Protein AF-A0A089LLQ4-F1 (afdb_monomer)

Mean predicted aligned error: 6.11 Å

Nearest PDB structures (foldseek):
  1s8e-assembly2_B  TM=4.665E-01  e=5.902E-02  Pyrococcus furiosus DSM 3638
  3pvs-assembly1_A  TM=5.166E-01  e=2.728E-01  Escherichia coli
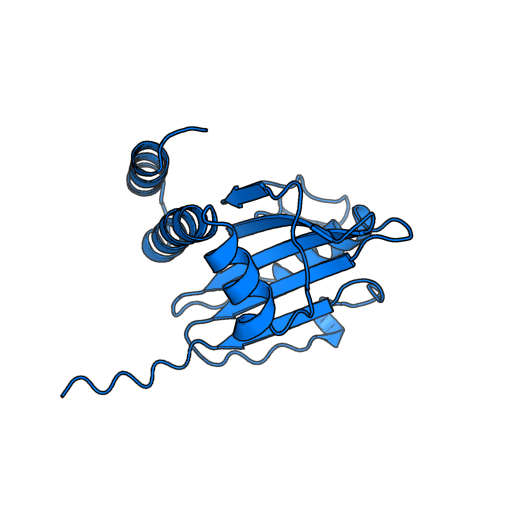  1v84-assembly1_B  TM=4.648E-01  e=2.253E-01  Homo sapiens
  1v82-assembly1_A  TM=4.475E-01  e=2.253E-01  Homo sapiens
  6be0-assembly1_A  TM=3.930E-01  e=2.253E-01  Salmonella enterica subsp. enterica serovar Typhimurium str. ST4/74

Organism: NCBI:txid169760

Radius of gyration: 15.84 Å; Cα contacts (8 Å, |Δi|>4): 253; chains: 1; bounding box: 44×36×42 Å

pLDDT: mean 85.99, std 12.24, range [33.47, 96.81]

Structure (mmCIF, N/CA/C/O backbone):
data_AF-A0A089LLQ4-F1
#
_entry.id   AF-A0A089LLQ4-F1
#
loop_
_atom_site.group_PDB
_atom_site.id
_atom_site.type_symbol
_atom_site.label_atom_id
_atom_site.label_alt_id
_atom_site.label_comp_id
_atom_site.label_asym_id
_atom_site.label_entity_id
_atom_site.label_seq_id
_atom_site.pdbx_PDB_ins_code
_atom_site.Cartn_x
_atom_site.Cartn_y
_atom_site.Cartn_z
_atom_site.occupancy
_atom_site.B_iso_or_equiv
_atom_site.auth_seq_id
_atom_site.auth_comp_id
_atom_site.auth_asym_id
_atom_site.auth_atom_id
_atom_site.pdbx_PDB_model_num
ATOM 1 N N . MET A 1 1 ? -5.790 19.766 -2.110 1.00 52.84 1 MET A N 1
ATOM 2 C CA . MET A 1 1 ? -5.622 18.691 -3.115 1.00 52.84 1 MET A CA 1
ATOM 3 C C . MET A 1 1 ? -5.618 19.310 -4.504 1.00 52.84 1 MET A C 1
ATOM 5 O O . MET A 1 1 ? -6.389 20.235 -4.724 1.00 52.84 1 MET A O 1
ATOM 9 N N . LYS A 1 2 ? -4.747 18.858 -5.417 1.00 70.75 2 LYS A N 1
ATOM 10 C CA . LYS A 1 2 ? -4.871 19.195 -6.849 1.00 70.75 2 LYS A CA 1
ATOM 11 C C . LYS A 1 2 ? -6.045 18.393 -7.427 1.00 70.75 2 LYS A C 1
ATOM 13 O O . LYS A 1 2 ? -6.226 17.250 -7.008 1.00 70.75 2 LYS A O 1
ATOM 18 N N . SER A 1 3 ? -6.824 18.973 -8.342 1.00 86.06 3 SER A N 1
ATOM 19 C CA . SER A 1 3 ? -7.979 18.280 -8.932 1.00 86.06 3 SER A CA 1
ATOM 20 C C . SER A 1 3 ? -7.550 17.002 -9.659 1.00 86.06 3 SER A C 1
ATOM 22 O O . SER A 1 3 ? -6.427 16.934 -10.171 1.00 86.06 3 SER A O 1
ATOM 24 N N . VAL A 1 4 ? -8.445 16.012 -9.735 1.00 86.56 4 VAL A N 1
ATOM 25 C CA . VAL A 1 4 ? -8.207 14.768 -10.486 1.00 86.56 4 VAL A CA 1
ATOM 26 C C . VAL A 1 4 ? -7.785 15.062 -11.925 1.00 86.56 4 VAL A C 1
ATOM 28 O O . VAL A 1 4 ? -6.773 14.544 -12.380 1.00 86.56 4 VAL A O 1
ATOM 31 N N . PHE A 1 5 ? -8.429 16.023 -12.595 1.00 87.94 5 PHE A N 1
ATOM 32 C CA . PHE A 1 5 ? -8.066 16.432 -13.955 1.00 87.94 5 PHE A CA 1
ATOM 33 C C . PHE A 1 5 ? -6.620 16.922 -14.075 1.00 87.94 5 PHE A C 1
ATOM 35 O O . PHE A 1 5 ? -5.948 16.597 -15.049 1.00 87.94 5 PHE A O 1
ATOM 42 N N . SER A 1 6 ? -6.100 17.660 -13.088 1.00 86.94 6 SER A N 1
ATOM 43 C CA . SER A 1 6 ? -4.692 18.073 -13.095 1.00 86.94 6 SER A CA 1
ATOM 44 C C . SER A 1 6 ? -3.730 16.896 -12.913 1.00 86.94 6 SER A C 1
ATOM 46 O O . SER A 1 6 ? -2.636 16.919 -13.476 1.00 86.94 6 SER A O 1
ATOM 48 N N . ARG A 1 7 ? -4.108 15.879 -12.126 1.00 87.12 7 ARG A N 1
ATOM 49 C CA . ARG A 1 7 ? -3.289 14.672 -11.932 1.00 87.12 7 ARG A CA 1
ATOM 50 C C . ARG A 1 7 ? -3.294 13.801 -13.188 1.00 87.12 7 ARG A C 1
ATOM 52 O O . ARG A 1 7 ? -2.216 13.455 -13.660 1.00 87.12 7 ARG A O 1
ATOM 59 N N . LEU A 1 8 ? -4.465 13.578 -13.788 1.00 87.69 8 LEU A N 1
ATOM 60 C CA . LEU A 1 8 ? -4.614 12.859 -15.057 1.00 87.69 8 LEU A CA 1
ATOM 61 C C . LEU A 1 8 ? -3.863 13.558 -16.195 1.00 87.69 8 LEU A C 1
ATOM 63 O O . LEU A 1 8 ? -3.112 12.918 -16.923 1.00 87.69 8 LEU A O 1
ATOM 67 N N . PHE A 1 9 ? -3.993 14.884 -16.313 1.00 86.50 9 PHE A N 1
ATOM 68 C CA . PHE A 1 9 ? -3.248 15.654 -17.310 1.00 86.50 9 PHE A CA 1
ATOM 69 C C . PHE A 1 9 ? -1.736 15.501 -17.130 1.00 86.50 9 PHE A C 1
ATOM 71 O O . PHE A 1 9 ? -1.012 15.370 -18.110 1.00 86.50 9 PHE A O 1
ATOM 78 N N . ARG A 1 10 ? -1.238 15.486 -15.889 1.00 84.56 10 ARG A N 1
ATOM 79 C CA . ARG A 1 10 ? 0.182 15.235 -15.630 1.00 84.56 10 ARG A CA 1
ATOM 80 C C . ARG A 1 10 ? 0.589 13.838 -16.093 1.00 84.56 10 ARG A C 1
ATOM 82 O O . ARG A 1 10 ? 1.554 13.764 -16.838 1.00 84.56 10 ARG A O 1
ATOM 89 N N . VAL A 1 11 ? -0.149 12.789 -15.712 1.00 84.31 11 VAL A N 1
ATOM 90 C CA . VAL A 1 11 ? 0.127 11.399 -16.133 1.00 84.31 11 VAL A CA 1
ATOM 91 C C . VAL A 1 11 ? 0.254 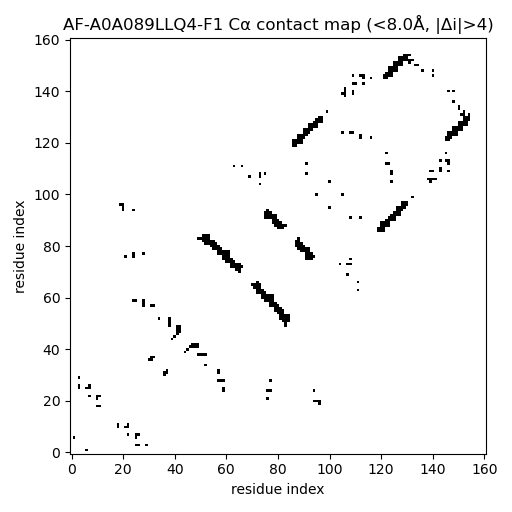11.310 -17.652 1.00 84.31 11 VAL A C 1
ATOM 93 O O . VAL A 1 11 ? 1.282 10.854 -18.142 1.00 84.31 11 VAL A O 1
ATOM 96 N N . LEU A 1 12 ? -0.718 11.859 -18.388 1.00 80.44 12 LEU A N 1
ATOM 97 C CA . LEU A 1 12 ? -0.723 11.865 -19.857 1.00 80.44 12 LEU A CA 1
ATOM 98 C C . LEU A 1 12 ? 0.495 12.563 -20.482 1.00 80.44 12 LEU A C 1
ATOM 100 O O . LEU A 1 12 ? 0.896 12.211 -21.585 1.00 80.44 12 LEU A O 1
ATOM 104 N N . ASN A 1 13 ? 1.071 13.556 -19.801 1.00 80.12 13 ASN A N 1
ATOM 105 C CA . ASN A 1 13 ? 2.207 14.327 -20.310 1.00 80.12 13 ASN A CA 1
ATOM 106 C C . ASN A 1 13 ? 3.570 13.854 -19.777 1.00 80.12 13 ASN A C 1
ATOM 108 O O . ASN A 1 13 ? 4.595 14.331 -20.259 1.00 80.12 13 ASN A O 1
ATOM 112 N N . SER A 1 14 ? 3.606 12.974 -18.772 1.00 74.12 14 SER A N 1
ATOM 113 C CA . SER A 1 14 ? 4.845 12.508 -18.130 1.00 74.12 14 SER A CA 1
ATOM 114 C C . SER A 1 14 ? 5.143 11.022 -18.328 1.00 74.12 14 SER A C 1
ATOM 116 O O . SER A 1 14 ? 6.240 10.584 -17.985 1.00 74.12 14 SER A O 1
ATOM 118 N N . SER A 1 15 ? 4.189 10.229 -18.817 1.00 60.78 15 SER A N 1
ATOM 119 C CA . SER A 1 15 ? 4.335 8.775 -18.910 1.00 60.78 15 SER A CA 1
ATOM 120 C C . SER A 1 15 ? 5.267 8.363 -20.057 1.00 60.78 15 SER A C 1
ATOM 122 O O . SER A 1 15 ? 4.918 8.525 -21.225 1.00 60.78 15 SER A O 1
ATOM 124 N N . ASN A 1 16 ? 6.419 7.773 -19.723 1.00 59.53 16 ASN A N 1
ATOM 125 C CA . ASN A 1 16 ? 7.305 7.100 -20.684 1.00 59.53 16 ASN A CA 1
ATOM 126 C C . ASN A 1 16 ? 7.009 5.587 -20.818 1.00 59.53 16 ASN A C 1
ATOM 128 O O . ASN A 1 16 ? 7.514 4.953 -21.741 1.00 59.53 16 ASN A O 1
ATOM 132 N N . SER A 1 17 ? 6.176 5.007 -19.944 1.00 62.78 17 SER A N 1
ATOM 133 C CA . SER A 1 17 ? 5.724 3.608 -20.008 1.00 62.78 17 SER A CA 1
ATOM 134 C C . SER A 1 17 ? 4.485 3.392 -19.114 1.00 62.78 17 SER A C 1
ATOM 136 O O . SER A 1 17 ? 4.396 3.979 -18.045 1.00 62.78 17 SER A O 1
ATOM 138 N N . HIS A 1 18 ? 3.522 2.584 -19.577 1.00 68.06 18 HIS A N 1
ATOM 139 C CA . HIS A 1 18 ? 2.270 2.182 -18.888 1.00 68.06 18 HIS A CA 1
ATOM 140 C C . HIS A 1 18 ? 1.274 3.296 -18.470 1.00 68.06 18 HIS A C 1
ATOM 142 O O . HIS A 1 18 ? 0.745 3.267 -17.360 1.00 68.06 18 HIS A O 1
ATOM 148 N N . PRO A 1 19 ? 0.896 4.232 -19.368 1.00 79.38 19 PRO A N 1
ATOM 149 C CA . PRO A 1 19 ? -0.055 5.310 -19.050 1.00 79.38 19 PRO A CA 1
ATOM 150 C C . PRO A 1 19 ? -1.418 4.816 -18.547 1.00 79.38 19 PRO A C 1
ATOM 152 O O . PRO A 1 19 ? -2.096 5.533 -17.820 1.00 79.38 19 PRO A O 1
ATOM 155 N N . HIS A 1 20 ? -1.836 3.609 -18.937 1.00 82.56 20 HIS A N 1
ATOM 156 C CA . HIS A 1 20 ? -3.112 3.032 -18.519 1.00 82.56 20 HIS A CA 1
ATOM 157 C C . HIS A 1 20 ? -3.127 2.626 -17.041 1.00 82.56 20 HIS A C 1
ATOM 159 O O . HIS A 1 20 ? -4.139 2.857 -16.383 1.00 82.56 20 HIS A O 1
ATOM 165 N N . GLU A 1 21 ? -2.024 2.076 -16.519 1.00 85.62 21 GLU A N 1
ATOM 166 C CA . GLU A 1 21 ? -1.894 1.702 -15.102 1.00 85.62 21 GLU A CA 1
ATOM 167 C C . GLU A 1 21 ? -1.951 2.958 -14.22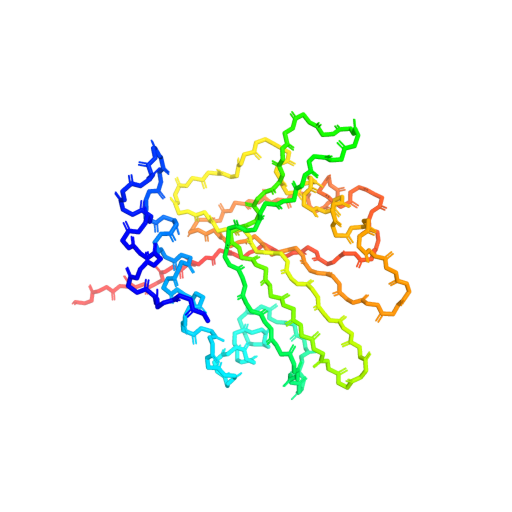7 1.00 85.62 21 GLU A C 1
ATOM 169 O O . GLU A 1 21 ? -2.823 3.087 -13.368 1.00 85.62 21 GLU A O 1
ATOM 174 N N . ASP A 1 22 ? -1.111 3.949 -14.537 1.00 87.56 22 ASP A N 1
ATOM 175 C CA . ASP A 1 22 ? -1.081 5.227 -13.823 1.00 87.56 22 ASP A CA 1
ATOM 176 C C . ASP A 1 22 ? -2.427 5.967 -13.883 1.00 87.56 22 ASP A C 1
ATOM 178 O O . ASP A 1 22 ? -2.869 6.560 -12.895 1.00 87.56 22 ASP A O 1
ATOM 182 N N . PHE A 1 23 ? -3.092 5.947 -15.042 1.00 89.19 23 PHE A N 1
ATOM 183 C CA . PHE A 1 23 ? -4.396 6.581 -15.216 1.00 89.19 23 PHE A CA 1
ATOM 184 C C . PHE A 1 23 ? -5.475 5.884 -14.385 1.00 89.19 23 PHE A C 1
ATOM 186 O O . PHE A 1 23 ? -6.244 6.564 -13.703 1.00 89.19 23 PHE A O 1
ATOM 193 N N . LEU A 1 24 ? -5.522 4.547 -14.413 1.00 88.44 24 LEU A N 1
ATOM 194 C CA . LEU A 1 24 ? -6.455 3.769 -13.601 1.00 88.44 24 LEU A CA 1
ATOM 195 C C . LEU A 1 24 ? -6.246 4.065 -12.115 1.00 88.44 24 LEU A C 1
ATOM 197 O O . LEU A 1 24 ? -7.216 4.365 -11.423 1.00 88.44 24 LEU A O 1
ATOM 201 N N . THR A 1 25 ? -4.997 4.069 -11.651 1.00 91.88 25 THR A N 1
ATOM 202 C CA . THR A 1 25 ? -4.635 4.393 -10.266 1.00 91.88 25 THR A CA 1
ATOM 203 C C . THR A 1 25 ? -5.148 5.770 -9.846 1.00 91.88 25 THR A C 1
ATOM 205 O O . THR A 1 25 ? -5.738 5.914 -8.776 1.00 91.88 25 THR A O 1
ATOM 208 N N . GLU A 1 26 ? -4.980 6.795 -10.686 1.00 92.88 26 GLU A N 1
ATOM 209 C CA . GLU A 1 26 ? -5.429 8.160 -10.382 1.00 92.88 26 GLU A CA 1
ATOM 210 C C . GLU A 1 26 ? -6.957 8.310 -10.346 1.00 92.88 26 GLU A C 1
ATOM 212 O O . GLU A 1 26 ? -7.483 9.029 -9.488 1.00 92.88 26 GLU A O 1
ATOM 217 N N . VAL A 1 27 ? -7.673 7.642 -11.258 1.00 91.88 27 VAL A N 1
ATOM 218 C CA . VAL A 1 27 ? -9.145 7.624 -11.273 1.00 91.88 27 VAL A CA 1
ATOM 219 C C . VAL A 1 27 ? -9.682 6.843 -10.077 1.00 91.88 27 VAL A C 1
ATOM 221 O O . VAL A 1 27 ? -10.575 7.323 -9.379 1.00 91.88 27 VAL A O 1
ATOM 224 N N . PHE A 1 28 ? -9.123 5.664 -9.814 1.00 92.94 28 PHE A N 1
ATOM 225 C CA . PHE A 1 28 ? -9.569 4.798 -8.731 1.00 92.94 28 PHE A CA 1
ATOM 226 C C . PHE A 1 28 ? -9.309 5.430 -7.360 1.00 92.94 28 PHE A C 1
ATOM 228 O O . PHE A 1 28 ? -10.190 5.423 -6.506 1.00 92.94 28 PHE A O 1
ATOM 235 N N . ALA A 1 29 ? -8.162 6.090 -7.170 1.00 94.50 29 ALA A N 1
ATOM 236 C CA . ALA A 1 29 ? -7.888 6.851 -5.953 1.00 94.50 29 ALA A CA 1
ATOM 237 C C . ALA A 1 29 ? -8.926 7.954 -5.691 1.00 94.50 29 ALA A C 1
ATOM 239 O O . ALA A 1 29 ? -9.305 8.173 -4.544 1.00 94.50 29 ALA A O 1
ATOM 240 N N . GLU A 1 30 ? -9.398 8.644 -6.736 1.00 94.00 30 GLU A N 1
ATOM 241 C CA . GLU A 1 30 ? -10.444 9.663 -6.595 1.00 94.00 30 GLU A CA 1
ATOM 242 C C . GLU A 1 30 ? -11.793 9.041 -6.209 1.00 94.00 30 GLU A C 1
ATOM 244 O O . GLU A 1 30 ? -12.508 9.599 -5.380 1.00 94.00 30 GLU A O 1
ATOM 249 N N . PHE A 1 31 ? -12.127 7.870 -6.758 1.00 93.38 31 PHE A N 1
ATOM 250 C CA . PHE A 1 31 ? -13.333 7.126 -6.387 1.00 93.38 31 PHE A CA 1
ATOM 251 C C . PHE A 1 31 ? -13.314 6.713 -4.906 1.00 93.38 31 PHE A C 1
ATOM 253 O O . PHE A 1 31 ? -14.295 6.918 -4.189 1.00 93.38 31 PHE A O 1
ATOM 260 N N . LEU A 1 32 ? -12.166 6.239 -4.416 1.00 94.44 32 LEU A N 1
ATOM 261 C CA . LEU A 1 32 ? -11.967 5.873 -3.012 1.00 94.44 32 LEU A CA 1
ATOM 262 C C . LEU A 1 32 ? -11.937 7.078 -2.048 1.00 94.44 32 LEU A C 1
ATOM 264 O O . LEU A 1 32 ? -11.937 6.888 -0.836 1.00 94.44 32 LEU A O 1
ATOM 268 N N . CYS A 1 33 ? -11.950 8.329 -2.524 1.00 91.19 33 CYS A N 1
ATOM 269 C CA . CYS A 1 33 ? -12.137 9.482 -1.632 1.00 91.19 33 CYS A CA 1
ATOM 270 C C . CYS A 1 33 ? -13.534 9.496 -0.983 1.00 91.19 33 CYS A C 1
ATOM 272 O O . CYS A 1 33 ? -13.723 10.147 0.047 1.00 91.19 33 CYS A O 1
ATOM 274 N N . ASN A 1 34 ? -14.515 8.791 -1.561 1.00 92.75 34 ASN A N 1
ATOM 275 C CA . ASN A 1 34 ? -15.777 8.519 -0.886 1.00 92.75 34 ASN A CA 1
ATOM 276 C C . ASN A 1 34 ? -15.552 7.486 0.232 1.00 92.75 34 ASN A C 1
ATOM 278 O O . ASN A 1 34 ? -15.111 6.366 -0.015 1.00 92.75 34 ASN A O 1
ATOM 282 N N . GLN A 1 35 ? -15.876 7.860 1.472 1.00 90.94 35 GLN A N 1
ATOM 283 C CA . GLN A 1 35 ? -15.592 7.024 2.638 1.00 90.94 35 GLN A CA 1
ATOM 284 C C . GLN A 1 35 ? -16.353 5.689 2.635 1.00 90.94 35 GLN A C 1
ATOM 286 O O . GLN A 1 35 ? -15.780 4.686 3.047 1.00 90.94 35 GLN A O 1
ATOM 291 N N . GLU A 1 36 ? -17.609 5.662 2.189 1.00 92.88 36 GLU A N 1
ATOM 292 C CA . GLU A 1 36 ? -18.407 4.430 2.114 1.00 92.88 36 GLU A CA 1
ATOM 293 C C . GLU A 1 36 ? -17.794 3.465 1.100 1.00 92.88 36 GLU A C 1
ATOM 295 O O . GLU A 1 36 ? -17.520 2.315 1.428 1.00 92.88 36 GLU A O 1
ATOM 300 N N . THR A 1 37 ? -17.459 3.973 -0.085 1.00 93.81 37 THR A N 1
ATOM 301 C CA . THR A 1 37 ? -16.752 3.220 -1.122 1.00 93.81 37 THR A CA 1
ATOM 302 C C . THR A 1 37 ? -15.405 2.687 -0.639 1.00 93.81 37 THR A C 1
ATOM 304 O O . THR A 1 37 ? -15.060 1.543 -0.913 1.00 93.81 37 THR A O 1
ATOM 307 N N . MET A 1 38 ? -14.629 3.490 0.090 1.00 94.12 38 MET A N 1
ATOM 308 C CA . MET A 1 38 ? -13.349 3.051 0.646 1.00 94.12 38 MET A CA 1
ATOM 309 C C . MET A 1 38 ? -13.523 1.945 1.690 1.00 94.12 38 MET A C 1
ATOM 311 O O . MET A 1 38 ? -12.753 0.990 1.685 1.00 94.12 38 MET A O 1
ATOM 315 N N . ILE A 1 39 ? -14.510 2.070 2.584 1.00 94.06 39 ILE A N 1
ATOM 316 C CA . ILE A 1 39 ? -14.813 1.039 3.587 1.00 94.06 39 ILE A CA 1
ATOM 317 C C . ILE A 1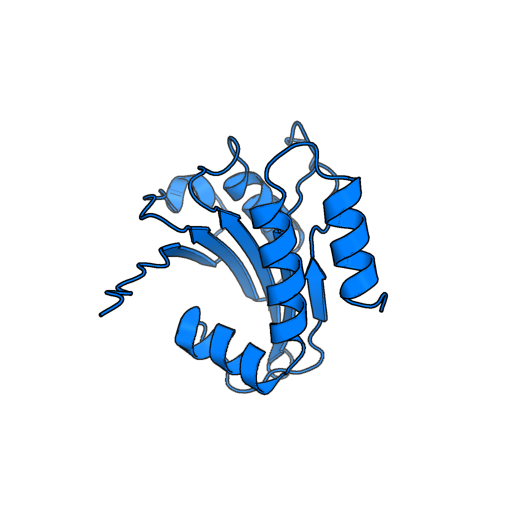 39 ? -15.236 -0.256 2.893 1.00 94.06 39 ILE A C 1
ATOM 319 O O . ILE A 1 39 ? -14.726 -1.314 3.245 1.00 94.06 39 ILE A O 1
ATOM 323 N N . ASP A 1 40 ? -16.112 -0.167 1.893 1.00 93.19 40 ASP A N 1
ATOM 324 C CA . ASP A 1 40 ? -16.578 -1.311 1.109 1.00 93.19 40 ASP A CA 1
ATOM 325 C C . ASP A 1 40 ? -15.425 -1.990 0.359 1.00 93.19 40 ASP A C 1
ATOM 327 O O . ASP A 1 40 ? -15.244 -3.200 0.455 1.00 93.19 40 ASP A O 1
ATOM 331 N N . PHE A 1 41 ? -14.560 -1.211 -0.294 1.00 93.12 41 PHE A N 1
ATOM 332 C CA . PHE A 1 41 ? -13.366 -1.731 -0.955 1.00 93.12 41 PHE A CA 1
ATOM 333 C C . PHE A 1 41 ? -12.430 -2.451 0.028 1.00 93.12 41 PHE A C 1
ATOM 335 O O . PHE A 1 41 ? -12.018 -3.580 -0.219 1.00 93.12 41 PHE A O 1
ATOM 342 N N . ILE A 1 42 ? -12.118 -1.843 1.174 1.00 93.69 42 ILE A N 1
ATOM 343 C CA . ILE A 1 42 ? -11.218 -2.453 2.164 1.00 93.69 42 ILE A CA 1
ATOM 344 C C . ILE A 1 42 ? -11.847 -3.708 2.791 1.00 93.69 42 ILE A C 1
ATOM 346 O O . ILE A 1 42 ? -11.165 -4.716 2.952 1.00 93.69 42 ILE A O 1
ATOM 350 N N . GLY A 1 43 ? -13.130 -3.651 3.149 1.00 92.62 43 GLY A N 1
ATOM 351 C CA . GLY A 1 43 ? -13.811 -4.717 3.880 1.00 92.62 43 GLY A CA 1
ATOM 352 C C . GLY A 1 43 ? -14.262 -5.884 3.010 1.00 92.62 43 GLY A C 1
ATOM 353 O O . GLY A 1 43 ? -14.088 -7.031 3.405 1.00 92.62 43 GLY A O 1
ATOM 354 N N . ASN A 1 44 ? -14.835 -5.598 1.840 1.00 90.06 44 ASN A N 1
ATOM 355 C CA . ASN A 1 44 ? -15.486 -6.599 0.995 1.00 90.06 44 ASN A CA 1
ATOM 356 C C . ASN A 1 44 ? -14.642 -7.017 -0.209 1.00 90.06 44 ASN A C 1
ATOM 358 O O . ASN A 1 44 ? -14.790 -8.146 -0.663 1.00 90.06 44 ASN A O 1
ATOM 362 N N . VAL A 1 45 ? -13.774 -6.142 -0.731 1.00 89.75 45 VAL A N 1
ATOM 363 C CA . VAL A 1 45 ? -12.886 -6.503 -1.852 1.00 89.75 45 VAL A CA 1
ATOM 364 C C . VAL A 1 45 ? -11.551 -7.020 -1.338 1.00 89.75 45 VAL A C 1
ATOM 366 O O . VAL A 1 45 ? -11.111 -8.078 -1.764 1.00 89.75 45 VAL A O 1
ATOM 369 N N . LEU A 1 46 ? -10.923 -6.302 -0.404 1.00 91.38 46 LEU A N 1
ATOM 370 C CA . LEU A 1 46 ? -9.649 -6.726 0.180 1.00 91.38 46 LEU A CA 1
ATOM 371 C C . LEU A 1 46 ? -9.821 -7.671 1.375 1.00 91.38 46 LEU A C 1
ATOM 373 O O . LEU A 1 46 ? -8.826 -8.140 1.909 1.00 91.38 46 LEU A O 1
ATOM 377 N N . GLU A 1 47 ? -11.048 -7.932 1.828 1.00 91.75 47 GLU A N 1
ATOM 378 C CA . GLU A 1 47 ? -11.326 -8.808 2.978 1.00 91.75 47 GLU A CA 1
ATOM 379 C C . GLU A 1 47 ? -10.588 -8.396 4.274 1.00 91.75 47 GLU A C 1
ATOM 381 O O . GLU A 1 47 ? -10.356 -9.204 5.178 1.00 91.75 47 GLU A O 1
ATOM 386 N N . ILE A 1 48 ? -10.226 -7.113 4.408 1.00 91.25 48 ILE A N 1
ATOM 387 C CA . ILE A 1 48 ? -9.586 -6.574 5.609 1.00 91.25 48 ILE A CA 1
ATOM 388 C C . ILE A 1 48 ? -10.698 -6.146 6.573 1.00 91.25 48 ILE A C 1
ATOM 390 O O . ILE A 1 48 ? -11.403 -5.173 6.298 1.00 91.25 48 ILE A O 1
ATOM 394 N N . PRO A 1 49 ? -10.860 -6.810 7.733 1.00 86.25 49 PRO A N 1
ATOM 395 C CA . PRO A 1 49 ? -11.991 -6.557 8.613 1.00 86.25 49 PRO A CA 1
ATOM 396 C C . PRO A 1 49 ? -11.849 -5.187 9.280 1.00 86.25 49 PRO A C 1
ATOM 398 O O . PRO A 1 49 ? -11.127 -5.039 10.267 1.00 86.25 49 PRO A O 1
ATOM 401 N N . VAL A 1 50 ? -12.561 -4.199 8.741 1.00 88.19 50 VAL A N 1
ATOM 402 C CA . VAL A 1 50 ? -12.671 -2.846 9.290 1.00 88.19 50 VAL A CA 1
ATOM 403 C C . VAL A 1 50 ? -14.136 -2.499 9.513 1.00 88.19 50 VAL A C 1
ATOM 405 O O . VAL A 1 50 ? -14.982 -2.725 8.651 1.00 88.19 50 VAL A O 1
ATOM 408 N N . GLN A 1 51 ? -14.453 -1.959 10.685 1.00 81.88 51 GLN A N 1
ATOM 409 C CA . GLN A 1 51 ? -15.819 -1.556 11.041 1.00 81.88 51 GLN A CA 1
ATOM 410 C C . GLN A 1 51 ? -16.021 -0.048 10.920 1.00 81.88 51 GLN A C 1
ATOM 412 O O . GLN A 1 51 ? -17.111 0.421 10.603 1.00 81.88 51 GLN A O 1
ATOM 417 N N . GLU A 1 52 ? -14.969 0.721 11.192 1.00 87.94 52 GLU A N 1
ATOM 418 C CA . GLU A 1 52 ? -15.008 2.174 11.152 1.00 87.94 52 GLU A CA 1
ATOM 419 C C . GLU A 1 52 ? -13.679 2.718 10.633 1.00 87.94 52 GLU A C 1
ATOM 421 O O . GLU A 1 52 ? -12.608 2.335 11.103 1.00 87.94 52 GLU A O 1
ATOM 426 N N . VAL A 1 53 ? -13.757 3.665 9.699 1.00 90.62 53 VAL A N 1
ATOM 427 C CA . VAL A 1 53 ? -12.590 4.355 9.159 1.00 90.62 53 VAL A CA 1
ATOM 428 C C . VAL A 1 53 ? -12.643 5.834 9.523 1.00 90.62 53 VAL A C 1
ATOM 430 O O . VAL A 1 53 ? -13.613 6.531 9.233 1.00 90.62 53 VAL A O 1
ATOM 433 N N . LYS A 1 54 ? -11.573 6.325 10.153 1.00 92.38 54 LYS A N 1
ATOM 434 C CA . LYS A 1 54 ? -11.380 7.732 10.516 1.00 92.38 54 LYS A CA 1
ATOM 435 C C . LYS A 1 54 ? -10.049 8.259 10.007 1.00 92.38 54 LYS A C 1
ATOM 437 O O . LYS A 1 54 ? -9.079 7.514 9.881 1.00 92.38 54 LYS A O 1
ATOM 442 N N . HIS A 1 55 ? -10.003 9.572 9.776 1.00 92.88 55 HIS A N 1
ATOM 443 C CA . HIS A 1 55 ? -8.794 10.301 9.377 1.00 92.88 55 HIS A CA 1
ATOM 444 C C . HIS A 1 55 ? -8.067 9.647 8.193 1.00 92.88 55 HIS A C 1
ATOM 446 O O . HIS A 1 55 ? -6.847 9.471 8.228 1.00 92.88 55 HIS A O 1
ATOM 452 N N . SER A 1 56 ? -8.828 9.248 7.172 1.00 94.50 56 SER A N 1
ATOM 453 C CA . SER A 1 56 ? -8.264 8.587 6.007 1.00 94.50 56 SER A CA 1
ATOM 454 C C . SER A 1 56 ? -7.497 9.555 5.111 1.00 94.50 56 SER A C 1
ATOM 456 O O . SER A 1 56 ? -7.823 10.739 4.986 1.00 94.50 56 SER A O 1
ATOM 458 N N . SER A 1 57 ? -6.465 9.035 4.462 1.00 94.75 57 SER A N 1
ATOM 459 C CA . SER A 1 57 ? -5.792 9.685 3.351 1.00 94.75 57 SER A CA 1
ATOM 460 C C . SER A 1 57 ? -5.426 8.662 2.289 1.00 94.75 57 SER A C 1
ATOM 462 O O . SER A 1 57 ? -5.033 7.534 2.590 1.00 94.75 57 SER A O 1
ATOM 464 N N . ILE A 1 58 ? -5.563 9.086 1.037 1.00 95.75 58 ILE A N 1
ATOM 465 C CA . ILE A 1 58 ? -5.203 8.313 -0.145 1.00 95.75 58 ILE A CA 1
ATOM 466 C C . ILE A 1 58 ? -4.201 9.146 -0.925 1.00 95.75 58 ILE A C 1
ATOM 468 O O . ILE A 1 58 ? -4.414 10.336 -1.175 1.00 95.75 58 ILE A O 1
ATOM 472 N N . GLN A 1 59 ? -3.071 8.538 -1.255 1.00 94.75 59 GLN A N 1
ATOM 473 C CA . GLN A 1 59 ? -2.006 9.182 -2.004 1.00 94.75 59 GLN A CA 1
ATOM 474 C C . GLN A 1 59 ? -1.555 8.249 -3.117 1.00 94.75 59 GLN A C 1
ATOM 476 O O . GLN A 1 59 ? -1.275 7.083 -2.866 1.00 94.75 59 GLN A O 1
ATOM 481 N N . THR A 1 60 ? -1.468 8.771 -4.333 1.00 94.12 60 THR A N 1
ATOM 482 C CA . THR A 1 60 ? -0.995 8.025 -5.496 1.00 94.12 60 THR A CA 1
ATOM 483 C C . THR A 1 60 ? 0.481 8.289 -5.750 1.00 94.12 60 THR A C 1
ATOM 485 O O . THR A 1 60 ? 0.987 9.392 -5.507 1.00 94.12 60 THR A O 1
ATOM 488 N N . GLN A 1 61 ? 1.166 7.268 -6.259 1.00 84.50 61 GLN A N 1
ATOM 489 C CA . GLN A 1 61 ? 2.531 7.316 -6.766 1.00 84.50 61 GLN A CA 1
ATOM 490 C C . GLN A 1 61 ? 3.533 7.977 -5.798 1.00 84.50 61 GLN A C 1
ATOM 492 O O . GLN A 1 61 ? 4.341 8.832 -6.195 1.00 84.50 61 GLN A O 1
ATOM 497 N N . VAL A 1 62 ? 3.452 7.618 -4.514 1.00 90.25 62 VAL A N 1
ATOM 498 C CA . VAL A 1 62 ? 4.284 8.188 -3.445 1.00 90.25 62 VAL A CA 1
ATOM 499 C C . VAL A 1 62 ? 5.690 7.611 -3.527 1.00 90.25 62 VAL A C 1
ATOM 501 O O . VAL A 1 62 ? 5.867 6.406 -3.394 1.00 90.25 62 VAL A O 1
ATOM 504 N N . THR A 1 63 ? 6.696 8.466 -3.699 1.00 93.88 63 THR A N 1
ATOM 505 C CA . THR A 1 63 ? 8.100 8.036 -3.707 1.00 93.88 63 THR A CA 1
ATOM 506 C C . THR A 1 63 ? 8.641 7.927 -2.285 1.00 93.88 63 THR A C 1
ATOM 508 O O . THR A 1 63 ? 8.652 8.905 -1.533 1.00 93.88 63 THR A O 1
ATOM 511 N N . PHE A 1 64 ? 9.128 6.742 -1.938 1.00 94.50 64 PHE A N 1
ATOM 512 C CA . PHE A 1 64 ? 9.902 6.456 -0.741 1.00 94.50 64 PHE A CA 1
ATOM 513 C C . PHE A 1 64 ? 11.381 6.348 -1.133 1.00 94.50 64 PHE A C 1
ATOM 515 O O . PHE A 1 64 ? 11.709 5.525 -1.991 1.00 94.50 64 PHE A O 1
ATOM 522 N N . PRO A 1 65 ? 12.270 7.161 -0.532 1.00 96.06 65 PRO A N 1
ATOM 523 C CA . PRO A 1 65 ? 13.700 7.081 -0.803 1.00 96.06 65 PRO A CA 1
ATOM 524 C C . PRO A 1 65 ? 14.245 5.687 -0.508 1.00 96.06 65 PRO A C 1
ATOM 526 O O . PRO A 1 65 ? 13.871 5.105 0.511 1.00 96.06 65 PRO A O 1
ATOM 529 N N . ALA A 1 66 ? 15.133 5.188 -1.364 1.00 96.1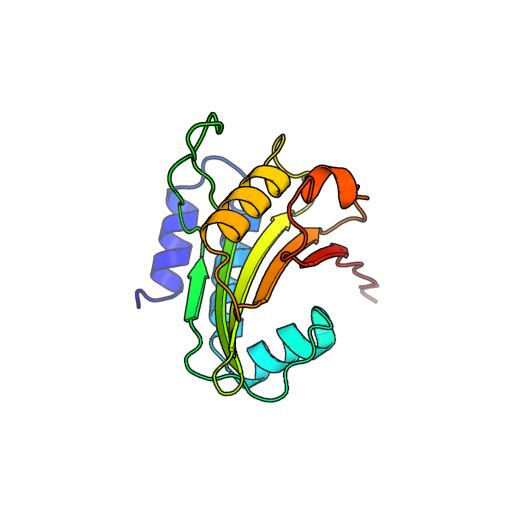2 66 ALA A N 1
ATOM 530 C CA . ALA A 1 66 ? 15.773 3.885 -1.217 1.00 96.12 66 ALA A CA 1
ATOM 531 C C . ALA A 1 66 ? 16.312 3.657 0.210 1.00 96.12 66 ALA A C 1
ATOM 533 O O . ALA A 1 66 ? 16.981 4.520 0.788 1.00 96.12 66 ALA A O 1
ATOM 534 N N . LEU A 1 67 ? 16.037 2.478 0.777 1.00 94.44 67 LEU A N 1
ATOM 535 C CA . LEU A 1 67 ? 16.707 2.025 2.000 1.00 94.44 67 LEU A CA 1
ATOM 536 C C . LEU A 1 67 ? 18.172 1.659 1.699 1.00 94.44 67 LEU A C 1
ATOM 538 O O . LEU A 1 67 ? 18.510 1.439 0.537 1.00 94.44 67 LEU A O 1
ATOM 542 N N . PRO A 1 68 ? 19.061 1.557 2.710 1.00 94.69 68 PRO A N 1
ATOM 543 C CA . PRO A 1 68 ? 20.492 1.327 2.482 1.00 94.69 68 PRO A CA 1
ATOM 544 C C . PRO A 1 68 ? 20.842 0.109 1.612 1.00 94.69 68 PRO A C 1
ATOM 546 O O . PRO A 1 68 ? 21.884 0.106 0.964 1.00 94.69 68 PRO A O 1
ATOM 549 N N . HIS A 1 69 ? 19.994 -0.922 1.601 1.00 92.31 69 HIS A N 1
ATOM 550 C CA . HIS A 1 69 ? 20.168 -2.144 0.809 1.00 92.31 69 HIS A CA 1
ATOM 551 C C . HIS A 1 69 ? 19.368 -2.160 -0.503 1.00 92.31 69 HIS A C 1
ATOM 553 O O . HIS A 1 69 ? 19.414 -3.147 -1.233 1.00 92.31 69 HIS A O 1
ATOM 559 N N . HIS A 1 70 ? 18.645 -1.087 -0.832 1.00 94.31 70 HIS A N 1
ATOM 560 C CA . HIS A 1 70 ? 17.887 -0.958 -2.078 1.00 94.31 70 HIS A CA 1
ATOM 561 C C . HIS A 1 70 ? 18.708 -0.223 -3.141 1.00 94.31 70 HIS A C 1
ATOM 563 O O . HIS A 1 70 ? 19.374 0.767 -2.859 1.00 94.31 70 HIS A O 1
ATOM 569 N N . GLN A 1 71 ? 18.617 -0.673 -4.394 1.00 92.88 71 GLN A N 1
ATOM 570 C CA . GLN A 1 71 ? 19.305 -0.028 -5.525 1.00 92.88 71 GLN A CA 1
ATOM 571 C C . GLN A 1 71 ? 18.565 1.205 -6.063 1.00 92.88 71 GLN A C 1
ATOM 573 O O . GLN A 1 71 ? 19.152 2.034 -6.753 1.00 92.88 71 GLN A O 1
ATOM 578 N N . THR A 1 72 ? 17.260 1.305 -5.801 1.00 93.75 72 THR A N 1
ATOM 579 C CA . THR A 1 72 ? 16.390 2.364 -6.326 1.00 93.75 72 THR A CA 1
ATOM 580 C C . THR A 1 72 ? 15.298 2.717 -5.324 1.00 93.75 72 THR A C 1
ATOM 582 O O . THR A 1 72 ? 14.964 1.916 -4.446 1.00 93.75 72 THR A O 1
ATOM 585 N N . ASP A 1 73 ? 14.730 3.913 -5.482 1.00 95.50 73 ASP A N 1
ATOM 586 C CA . ASP A 1 73 ? 13.559 4.353 -4.728 1.00 95.50 73 ASP A CA 1
ATOM 587 C C . ASP A 1 73 ? 12.360 3.428 -4.964 1.00 95.50 73 ASP A C 1
ATOM 589 O O . ASP A 1 73 ? 12.206 2.802 -6.021 1.00 95.50 73 ASP A O 1
ATOM 593 N N . SER A 1 74 ? 11.478 3.372 -3.975 1.00 95.38 74 SER A N 1
ATOM 594 C CA . SER A 1 74 ? 10.231 2.616 -4.033 1.00 95.38 74 SER A CA 1
ATOM 595 C C . SER A 1 74 ? 9.069 3.555 -4.313 1.00 95.38 74 SER A C 1
ATOM 597 O O . SER A 1 74 ? 8.995 4.645 -3.747 1.00 95.38 74 SER A O 1
ATOM 599 N N . ARG A 1 75 ? 8.136 3.146 -5.174 1.00 94.62 75 ARG A N 1
ATOM 600 C CA . ARG A 1 75 ? 6.989 3.980 -5.533 1.00 94.62 75 ARG A CA 1
ATOM 601 C C . ARG A 1 75 ? 5.726 3.136 -5.697 1.00 94.62 75 ARG A C 1
ATOM 603 O O . ARG A 1 75 ? 5.372 2.845 -6.832 1.00 94.62 75 ARG A O 1
ATOM 610 N N . PRO A 1 76 ? 5.061 2.761 -4.589 1.00 94.88 76 PRO A N 1
ATOM 611 C CA . PRO A 1 76 ? 3.757 2.117 -4.660 1.00 94.88 76 PRO A CA 1
ATOM 612 C C . PRO A 1 76 ? 2.775 2.985 -5.446 1.00 94.88 76 PRO A C 1
ATOM 614 O O . PRO A 1 76 ? 2.751 4.214 -5.272 1.00 94.88 76 PRO A O 1
ATOM 617 N N . ASP A 1 77 ? 1.937 2.346 -6.255 1.00 94.00 77 ASP A N 1
ATOM 618 C CA . ASP A 1 77 ? 0.901 3.029 -7.031 1.00 94.00 77 ASP A CA 1
ATOM 619 C C . ASP A 1 77 ? -0.062 3.797 -6.128 1.00 94.00 77 ASP A C 1
ATOM 621 O O . ASP A 1 77 ? -0.407 4.949 -6.411 1.00 94.00 77 ASP A O 1
ATOM 625 N N . MET A 1 78 ? -0.442 3.204 -4.994 1.00 95.81 78 MET A N 1
ATOM 626 C CA . MET A 1 78 ? -1.309 3.841 -4.012 1.00 95.81 78 MET A CA 1
ATOM 627 C C . MET A 1 78 ? -0.885 3.535 -2.575 1.00 95.81 78 MET A C 1
ATOM 629 O O . MET A 1 78 ? -0.485 2.428 -2.221 1.00 95.81 78 MET A O 1
ATOM 633 N N . VAL A 1 79 ? -1.014 4.545 -1.719 1.00 96.75 79 VAL A N 1
ATOM 634 C CA . VAL A 1 79 ? -0.865 4.438 -0.271 1.00 96.75 79 VAL A CA 1
ATOM 635 C C . VAL A 1 79 ? -2.159 4.901 0.380 1.00 96.75 79 VAL A C 1
ATOM 637 O O . VAL A 1 79 ? -2.543 6.065 0.236 1.00 96.75 79 VAL A O 1
ATOM 640 N N . ILE A 1 80 ? -2.801 4.008 1.132 1.00 96.19 80 ILE A N 1
ATOM 641 C CA . ILE A 1 80 ? -3.976 4.326 1.948 1.00 96.19 80 ILE A CA 1
ATOM 642 C C . ILE A 1 80 ? -3.558 4.316 3.417 1.00 96.19 80 ILE A C 1
ATOM 644 O O . ILE A 1 80 ? -2.914 3.381 3.897 1.00 96.19 80 ILE A O 1
ATOM 648 N N . ARG A 1 81 ? -3.912 5.369 4.151 1.00 95.50 81 ARG A N 1
ATOM 649 C CA . ARG A 1 81 ? -3.695 5.466 5.598 1.00 95.50 81 ARG A CA 1
ATOM 650 C C . ARG A 1 81 ? -4.997 5.817 6.274 1.00 95.50 81 ARG A C 1
ATOM 652 O O . ARG A 1 81 ? -5.706 6.688 5.788 1.00 95.50 81 ARG A O 1
ATOM 659 N N . PHE A 1 82 ? -5.291 5.186 7.399 1.00 95.31 82 PHE A N 1
ATOM 660 C CA . PHE A 1 82 ? -6.469 5.515 8.194 1.00 95.31 82 PHE A CA 1
ATOM 661 C C . PHE A 1 82 ? -6.340 5.023 9.635 1.00 95.31 82 PHE A C 1
ATOM 663 O O . PHE A 1 82 ? -5.337 4.413 10.006 1.00 95.31 82 PHE A O 1
ATOM 670 N N . TYR A 1 83 ? -7.358 5.298 10.447 1.00 93.62 83 TYR A N 1
ATOM 671 C CA . TYR A 1 83 ? -7.503 4.790 11.803 1.00 93.62 83 TYR A CA 1
ATOM 672 C C . TYR A 1 83 ? -8.817 4.032 11.969 1.00 93.62 83 TYR A C 1
ATOM 674 O O . TYR A 1 83 ? -9.860 4.496 11.513 1.00 93.62 83 TYR A O 1
ATOM 682 N N . GLU A 1 84 ? -8.762 2.923 12.700 1.00 91.56 84 GLU A N 1
ATOM 683 C CA . GLU A 1 84 ? -9.926 2.260 13.286 1.00 91.56 84 GLU A CA 1
ATOM 684 C C . GLU A 1 84 ? -9.816 2.382 14.812 1.00 91.56 84 GLU A C 1
ATOM 686 O O . GLU A 1 84 ? -8.913 1.825 15.452 1.00 91.56 84 GLU A O 1
ATOM 691 N N . GLY A 1 85 ? -10.682 3.200 15.411 1.00 89.00 85 GLY A N 1
ATOM 692 C CA . GLY A 1 85 ? -10.487 3.655 16.786 1.00 89.00 85 GLY A CA 1
ATOM 693 C C . GLY A 1 85 ? -9.139 4.374 16.949 1.00 89.00 85 GLY A C 1
ATOM 694 O O . GLY A 1 85 ? -8.931 5.441 16.382 1.00 89.00 85 GLY A O 1
ATOM 695 N N . GLN A 1 86 ? -8.224 3.791 17.733 1.00 88.25 86 GLN A N 1
ATOM 696 C CA . GLN A 1 86 ? -6.859 4.307 17.953 1.00 88.25 86 GLN A CA 1
ATOM 697 C C . GLN A 1 86 ? -5.781 3.534 17.176 1.00 88.25 86 GLN A C 1
ATOM 699 O O . GLN A 1 86 ? -4.592 3.823 17.311 1.00 88.25 86 GLN A O 1
ATOM 704 N N . LYS A 1 87 ? -6.168 2.527 16.385 1.00 90.06 87 LYS A N 1
ATOM 705 C CA . LYS A 1 87 ? -5.233 1.677 15.644 1.00 90.06 87 LYS A CA 1
ATOM 706 C C . LYS A 1 87 ? -4.998 2.268 14.256 1.00 90.06 87 LYS A C 1
ATOM 708 O O . LYS A 1 87 ? -5.960 2.373 13.496 1.00 90.06 87 LYS A O 1
ATOM 713 N N . PRO A 1 88 ? -3.763 2.650 13.901 1.00 92.69 88 PRO A N 1
ATOM 714 C CA . PRO A 1 88 ? -3.459 3.120 12.560 1.00 92.69 88 PRO A CA 1
ATOM 715 C C . PRO A 1 88 ? -3.256 1.946 11.597 1.00 92.69 88 PRO A C 1
ATOM 717 O O . PRO A 1 88 ? -2.607 0.948 11.927 1.00 92.69 88 PRO A O 1
ATOM 720 N N . TYR A 1 89 ? -3.749 2.130 10.381 1.00 94.56 89 TYR A N 1
ATOM 721 C CA . TYR A 1 89 ? -3.614 1.221 9.254 1.00 94.56 89 TYR A CA 1
ATOM 722 C C . TYR A 1 89 ? -2.833 1.908 8.136 1.00 94.56 89 TYR A C 1
ATOM 724 O O . TYR A 1 89 ? -2.987 3.110 7.890 1.00 94.56 89 TYR A O 1
ATOM 732 N N . VAL A 1 90 ? -1.973 1.140 7.472 1.00 95.19 90 VAL A N 1
ATOM 733 C CA . VAL A 1 90 ? -1.202 1.569 6.305 1.00 95.19 90 VAL A CA 1
ATOM 734 C C . VAL A 1 90 ? -1.245 0.458 5.269 1.00 95.19 90 VAL A C 1
ATOM 736 O O . VAL A 1 90 ? -0.781 -0.647 5.535 1.00 95.19 90 VAL A O 1
ATOM 739 N N . LEU A 1 91 ? -1.786 0.761 4.097 1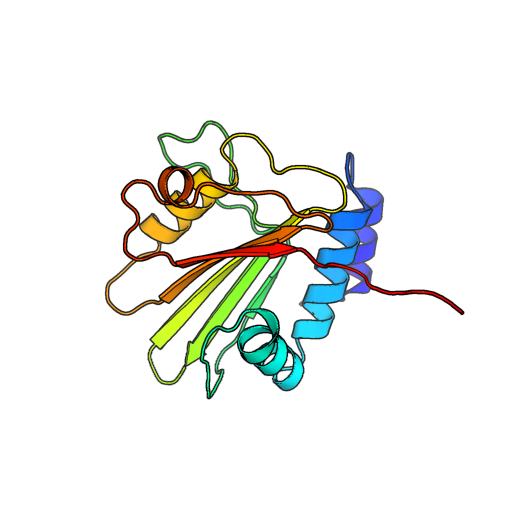.00 96.50 91 LEU A N 1
ATOM 740 C CA . LEU A 1 91 ? -1.832 -0.143 2.956 1.00 96.50 91 LEU A CA 1
ATOM 741 C C . LEU A 1 91 ? -0.926 0.441 1.874 1.00 96.50 91 LEU A C 1
ATOM 743 O O . LEU A 1 91 ? -1.097 1.605 1.498 1.00 96.50 91 LEU A O 1
ATOM 747 N N . PHE A 1 92 ? 0.030 -0.345 1.390 1.00 96.81 92 PHE A N 1
ATOM 748 C CA . PHE A 1 92 ? 0.677 -0.107 0.100 1.00 96.81 92 PHE A CA 1
ATOM 749 C C . PHE A 1 92 ? -0.008 -0.991 -0.930 1.00 96.81 92 PHE A C 1
ATOM 751 O O . PHE A 1 92 ? -0.204 -2.177 -0.678 1.00 96.81 92 PHE A O 1
ATOM 758 N N . ILE A 1 93 ? -0.378 -0.407 -2.063 1.00 95.81 93 ILE A N 1
ATOM 759 C CA . ILE A 1 93 ? -1.059 -1.096 -3.152 1.00 95.81 93 ILE A CA 1
ATOM 760 C C . ILE A 1 93 ? -0.229 -0.901 -4.417 1.00 95.81 93 ILE A C 1
ATOM 762 O O . ILE A 1 93 ? 0.088 0.235 -4.776 1.00 95.81 93 ILE A O 1
ATOM 766 N N . GLU A 1 94 ? 0.103 -2.006 -5.071 1.00 94.56 94 GLU A N 1
ATOM 767 C CA . GLU A 1 94 ? 0.679 -2.054 -6.415 1.00 94.56 94 GLU A CA 1
ATOM 768 C C . GLU A 1 94 ? -0.346 -2.698 -7.349 1.00 94.56 94 GLU A C 1
ATOM 770 O O . GLU A 1 94 ? -0.970 -3.698 -6.991 1.00 94.56 94 GLU A O 1
ATOM 775 N N . SER A 1 95 ? -0.547 -2.116 -8.527 1.00 91.31 95 SER A N 1
ATOM 776 C CA . SER A 1 95 ? -1.497 -2.577 -9.534 1.00 91.31 95 SER A CA 1
ATOM 777 C C . SER A 1 95 ? -0.786 -2.873 -10.853 1.00 91.31 95 SER A C 1
ATOM 779 O O . SER A 1 95 ? 0.004 -2.067 -11.339 1.00 91.31 95 SER A O 1
ATOM 781 N N . LYS A 1 96 ? -1.087 -4.020 -11.467 1.00 89.19 96 LYS A N 1
ATOM 782 C CA . LYS A 1 96 ? -0.543 -4.405 -12.776 1.00 89.19 96 LYS A CA 1
ATOM 783 C C . LYS A 1 96 ? -1.637 -4.770 -13.767 1.00 89.19 96 LYS A C 1
ATOM 785 O O . LYS A 1 96 ? -2.537 -5.559 -13.471 1.00 89.19 96 LYS A O 1
ATOM 790 N N . LEU A 1 97 ? -1.547 -4.205 -14.971 1.00 86.69 97 LEU A N 1
ATOM 791 C CA . LEU A 1 97 ? -2.475 -4.448 -16.074 1.00 86.69 97 LEU A CA 1
ATOM 792 C C . LEU A 1 97 ? -1.738 -5.131 -17.224 1.00 86.69 97 LEU A C 1
ATOM 794 O O . LEU A 1 97 ? -1.122 -4.485 -18.070 1.00 86.69 97 LEU A O 1
ATOM 798 N N . GLY A 1 98 ? -1.795 -6.462 -17.247 1.00 78.56 98 GLY A N 1
ATOM 799 C CA . GLY A 1 98 ? -1.161 -7.269 -18.292 1.00 78.56 98 GLY A CA 1
ATOM 800 C C . GLY A 1 98 ? 0.369 -7.252 -18.278 1.00 78.56 98 GLY A C 1
ATOM 801 O O . GLY A 1 98 ? 0.989 -7.726 -19.229 1.00 78.56 98 GLY A O 1
ATOM 802 N N . SER A 1 99 ? 0.964 -6.733 -17.206 1.00 80.12 99 SER A N 1
ATOM 803 C CA . SER A 1 99 ? 2.394 -6.754 -16.920 1.00 80.12 99 SER A CA 1
ATOM 804 C C . SER A 1 99 ? 2.654 -7.500 -15.604 1.00 80.12 99 SER A C 1
ATOM 806 O O . SER A 1 99 ? 1.732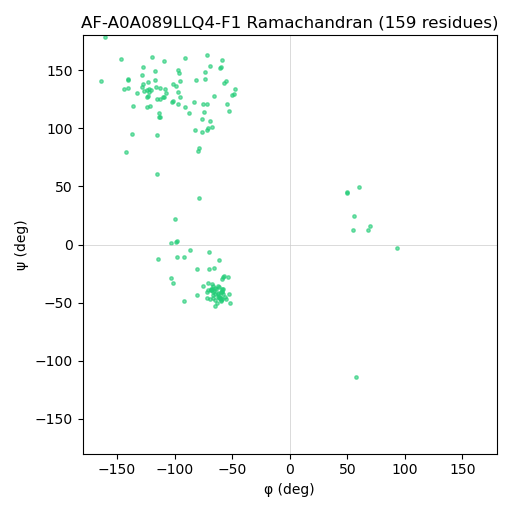 -7.711 -14.818 1.00 80.12 99 SER A O 1
ATOM 808 N N . GLN A 1 100 ? 3.894 -7.937 -15.388 1.00 82.38 100 GLN A N 1
ATOM 809 C CA . GLN A 1 100 ? 4.360 -8.367 -14.066 1.00 82.38 100 GLN A CA 1
ATOM 810 C C . GLN A 1 100 ? 4.979 -7.172 -13.334 1.00 82.38 100 GLN A C 1
ATOM 812 O O . GLN A 1 100 ? 5.371 -6.174 -13.947 1.00 82.38 100 GLN A O 1
ATOM 817 N N . GLU A 1 101 ? 5.086 -7.277 -12.019 1.00 82.50 101 GLU A N 1
ATOM 818 C CA . GLU A 1 101 ? 5.845 -6.362 -11.182 1.00 82.50 101 GLU A CA 1
ATOM 819 C C . GLU A 1 101 ? 7.330 -6.294 -11.565 1.00 82.50 101 GLU A C 1
ATOM 821 O O . GLU A 1 101 ? 7.904 -7.193 -12.186 1.00 82.50 101 GLU A O 1
ATOM 826 N N . GLY A 1 102 ? 7.976 -5.196 -11.172 1.00 81.44 102 GLY A N 1
ATOM 827 C CA . GLY A 1 102 ? 9.422 -5.065 -11.316 1.00 81.44 102 GLY A CA 1
ATOM 828 C C . GLY A 1 102 ? 10.172 -6.003 -10.367 1.00 81.44 102 GLY A C 1
ATOM 829 O O . GLY A 1 102 ? 9.693 -6.324 -9.281 1.00 81.44 102 GLY A O 1
ATOM 830 N N . THR A 1 103 ? 11.394 -6.388 -10.739 1.00 82.69 103 THR A N 1
ATOM 831 C CA . THR A 1 103 ? 12.264 -7.221 -9.895 1.00 82.69 103 THR A CA 1
ATOM 832 C C . THR A 1 103 ? 12.370 -6.663 -8.472 1.00 82.69 103 THR A C 1
ATOM 834 O O . THR A 1 103 ? 12.623 -5.470 -8.280 1.00 82.69 103 THR A O 1
ATOM 837 N N . ASP A 1 104 ? 12.133 -7.533 -7.487 1.00 87.88 104 ASP A N 1
ATOM 838 C CA . ASP A 1 104 ? 12.155 -7.260 -6.043 1.00 87.88 104 ASP A CA 1
ATOM 839 C C . ASP A 1 104 ? 11.238 -6.114 -5.573 1.00 87.88 104 ASP A C 1
ATOM 841 O O . ASP A 1 104 ? 11.351 -5.642 -4.441 1.00 87.88 104 ASP A O 1
ATOM 845 N N . GLN A 1 105 ? 10.320 -5.625 -6.414 1.00 92.31 105 GLN A N 1
ATOM 846 C CA . GLN A 1 105 ? 9.500 -4.450 -6.112 1.00 92.31 105 GLN A CA 1
ATOM 847 C C . GLN A 1 105 ? 8.646 -4.658 -4.854 1.00 92.31 105 GLN A C 1
ATOM 849 O O . GLN A 1 105 ? 8.665 -3.816 -3.956 1.00 92.31 105 GLN A O 1
ATOM 854 N N . LEU A 1 106 ? 7.957 -5.798 -4.759 1.00 94.75 106 LEU A N 1
ATOM 855 C CA . LEU A 1 106 ? 7.105 -6.126 -3.613 1.00 94.75 106 LEU A CA 1
ATOM 856 C C . LEU A 1 106 ? 7.921 -6.324 -2.326 1.00 94.75 106 LEU A C 1
ATOM 858 O O . LEU A 1 106 ? 7.537 -5.801 -1.280 1.00 94.75 106 LEU A O 1
ATOM 862 N N . SER A 1 107 ? 9.081 -6.983 -2.397 1.00 94.31 107 SER A N 1
ATOM 863 C CA . SER A 1 107 ? 9.972 -7.149 -1.238 1.00 94.31 107 SER A CA 1
ATOM 864 C C . SER A 1 107 ? 10.488 -5.801 -0.724 1.00 94.31 107 SER A C 1
ATOM 866 O O . SER A 1 107 ? 10.451 -5.533 0.476 1.00 94.31 107 SER A O 1
ATOM 868 N N . ARG A 1 108 ? 10.859 -4.874 -1.620 1.00 94.88 108 ARG A N 1
ATOM 869 C CA . ARG A 1 108 ? 11.250 -3.509 -1.219 1.00 94.88 108 ARG A CA 1
ATOM 870 C C . ARG A 1 108 ? 10.114 -2.760 -0.528 1.00 94.88 108 ARG A C 1
ATOM 872 O O . ARG A 1 108 ? 10.346 -1.990 0.406 1.00 94.88 108 ARG A O 1
ATOM 879 N N . TYR A 1 109 ? 8.876 -2.964 -0.965 1.00 95.50 109 TYR A N 1
ATOM 880 C CA . TYR A 1 109 ? 7.714 -2.359 -0.318 1.00 95.50 109 TYR A CA 1
ATOM 881 C C . TYR A 1 109 ? 7.466 -2.945 1.072 1.00 95.50 109 TYR A C 1
ATOM 883 O O . TYR A 1 109 ? 7.162 -2.187 1.998 1.00 95.50 109 TYR A O 1
ATOM 891 N N . ALA A 1 110 ? 7.651 -4.258 1.237 1.00 94.69 110 ALA A N 1
ATOM 892 C CA . ALA A 1 110 ? 7.609 -4.909 2.539 1.00 94.69 110 ALA A CA 1
ATOM 893 C C . ALA A 1 110 ? 8.674 -4.321 3.482 1.00 94.69 110 ALA A C 1
ATOM 895 O O . ALA A 1 110 ? 8.340 -3.899 4.591 1.00 94.69 110 ALA A O 1
ATOM 896 N N . ASP A 1 111 ? 9.911 -4.137 3.016 1.00 94.00 111 ASP A N 1
ATOM 897 C CA . ASP A 1 111 ? 10.956 -3.479 3.804 1.00 94.00 111 ASP A CA 1
ATOM 898 C C . ASP A 1 111 ? 10.531 -2.080 4.278 1.00 94.00 111 ASP A C 1
ATOM 900 O O . ASP A 1 111 ? 10.657 -1.753 5.461 1.00 94.00 111 ASP A O 1
ATOM 904 N N . HIS A 1 112 ? 9.978 -1.245 3.393 1.00 93.75 112 HIS A N 1
ATOM 905 C CA . HIS A 1 112 ? 9.504 0.090 3.772 1.00 93.75 112 HIS A CA 1
ATOM 906 C C . HIS A 1 112 ? 8.391 0.048 4.818 1.00 93.75 112 HIS A C 1
ATOM 908 O O . HIS A 1 112 ? 8.420 0.818 5.782 1.00 93.75 112 HIS A O 1
ATOM 914 N N . LEU A 1 113 ? 7.414 -0.843 4.655 1.00 92.75 113 LEU A N 1
ATOM 915 C CA . LEU A 1 113 ? 6.360 -1.044 5.646 1.00 92.75 113 LEU A CA 1
ATOM 916 C C . LEU A 1 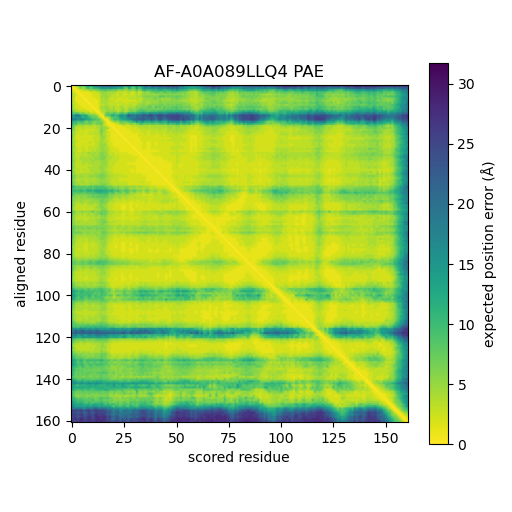113 ? 6.943 -1.523 6.983 1.00 92.75 113 LEU A C 1
ATOM 918 O O . LEU A 1 113 ? 6.480 -1.072 8.029 1.00 92.75 113 LEU A O 1
ATOM 922 N N . SER 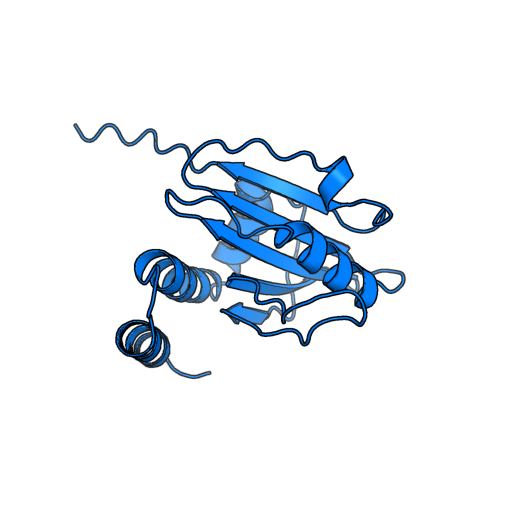A 1 114 ? 7.994 -2.348 6.962 1.00 89.31 114 SER A N 1
ATOM 923 C CA . SER A 1 114 ? 8.687 -2.821 8.165 1.00 89.31 114 SER A CA 1
ATOM 924 C C . SER A 1 114 ? 9.433 -1.701 8.897 1.00 89.31 114 SER A C 1
ATOM 926 O O . SER A 1 114 ? 9.365 -1.620 10.119 1.00 89.31 114 SER A O 1
ATOM 928 N N . VAL A 1 115 ? 10.055 -0.763 8.174 1.00 86.88 115 VAL A N 1
ATOM 929 C CA . VAL A 1 115 ? 10.681 0.432 8.771 1.00 86.88 115 VAL A CA 1
ATOM 930 C C . VAL A 1 115 ? 9.627 1.345 9.389 1.00 86.88 115 VAL A C 1
ATOM 932 O O . VAL A 1 115 ? 9.848 1.957 10.434 1.00 86.88 115 VAL A O 1
ATOM 935 N N . LEU A 1 116 ? 8.453 1.436 8.760 1.00 81.31 116 LEU A N 1
ATOM 936 C CA . LEU A 1 116 ? 7.320 2.143 9.343 1.00 81.31 116 LEU A CA 1
ATOM 937 C C . LEU A 1 116 ? 6.740 1.395 10.548 1.00 81.31 116 LEU A C 1
ATOM 939 O O . LEU A 1 116 ? 6.030 2.042 11.329 1.00 81.31 116 LEU A O 1
ATOM 943 N N . ALA A 1 117 ? 6.986 0.083 10.675 1.00 72.44 117 ALA A N 1
ATOM 944 C CA . ALA A 1 117 ? 6.403 -0.811 11.668 1.00 72.44 117 ALA A CA 1
ATOM 945 C C . ALA A 1 117 ? 6.873 -0.498 13.085 1.00 72.44 117 ALA A C 1
ATOM 947 O O . ALA A 1 117 ? 7.929 -0.916 13.541 1.00 72.44 117 ALA A O 1
ATOM 948 N N . ASN A 1 118 ? 5.998 0.194 13.813 1.00 66.94 118 ASN A N 1
ATOM 949 C CA . ASN A 1 118 ? 6.073 0.350 15.259 1.00 66.94 118 ASN A CA 1
ATOM 950 C C . ASN A 1 118 ? 4.947 -0.461 15.912 1.00 66.94 118 ASN A C 1
ATOM 952 O O . ASN A 1 118 ? 3.924 -0.743 15.281 1.00 66.94 118 ASN A O 1
ATOM 956 N N . GLN A 1 119 ? 5.115 -0.800 17.193 1.00 60.25 119 GLN A N 1
ATOM 957 C CA . GLN A 1 119 ? 4.102 -1.509 17.979 1.00 60.25 119 GLN A CA 1
ATOM 958 C C . GLN A 1 119 ? 2.714 -0.854 17.828 1.00 60.25 119 GLN A C 1
ATOM 960 O O . GLN A 1 119 ? 2.564 0.357 17.989 1.00 60.25 119 GLN A O 1
ATOM 965 N N . GLY A 1 120 ? 1.698 -1.666 17.515 1.00 67.38 120 GLY A N 1
ATOM 966 C CA . GLY A 1 120 ? 0.288 -1.255 17.484 1.00 67.38 120 GLY A CA 1
ATOM 967 C C . GLY A 1 120 ? -0.265 -0.785 16.134 1.00 67.38 120 GLY A C 1
ATOM 968 O O . GLY A 1 120 ? -1.463 -0.514 16.053 1.00 67.38 120 GLY A O 1
ATOM 969 N N . LYS A 1 121 ? 0.553 -0.712 15.079 1.00 79.62 121 LYS A N 1
ATOM 970 C CA . LYS A 1 121 ? 0.105 -0.361 13.723 1.00 79.62 121 LYS A CA 1
ATOM 971 C C . LYS A 1 121 ? -0.140 -1.617 12.869 1.00 79.62 121 LYS A C 1
ATOM 973 O O . LYS A 1 121 ? 0.503 -2.643 13.089 1.00 79.62 121 LYS A O 1
ATOM 978 N N . LYS A 1 122 ? -1.067 -1.546 11.909 1.00 88.38 122 LYS A N 1
ATOM 979 C CA . LYS A 1 122 ? -1.373 -2.629 10.958 1.00 88.38 122 LYS A CA 1
ATOM 980 C C . LYS A 1 122 ? -0.892 -2.261 9.554 1.00 88.38 122 LYS A C 1
ATOM 982 O O . LYS A 1 122 ? -1.238 -1.191 9.054 1.00 88.38 122 LYS A O 1
ATOM 987 N N . TYR A 1 123 ? -0.101 -3.139 8.942 1.00 93.31 123 TYR A N 1
ATOM 988 C CA . TYR A 1 123 ? 0.516 -2.915 7.634 1.00 93.31 123 TYR A CA 1
ATOM 989 C C . TYR A 1 123 ? 0.078 -3.979 6.653 1.00 93.31 123 TYR A C 1
ATOM 991 O O . TYR A 1 123 ? 0.140 -5.168 6.962 1.00 93.31 123 TYR A O 1
ATOM 999 N N . TYR A 1 124 ? -0.315 -3.531 5.472 1.00 95.19 124 TYR A N 1
ATOM 1000 C CA . TYR A 1 124 ? -0.753 -4.391 4.392 1.00 95.19 124 TYR A CA 1
ATOM 1001 C C . TYR A 1 124 ? 0.014 -4.034 3.125 1.00 95.19 124 TYR A C 1
ATOM 1003 O O . TYR A 1 124 ? 0.181 -2.853 2.806 1.00 95.19 124 TYR A O 1
ATOM 1011 N N . LEU A 1 125 ? 0.466 -5.059 2.418 1.00 96.25 125 LEU A N 1
ATOM 1012 C CA . LEU A 1 125 ? 0.991 -4.964 1.068 1.00 96.25 125 LEU A CA 1
ATOM 1013 C C . LEU A 1 125 ? 0.024 -5.705 0.147 1.00 96.25 125 LEU A C 1
ATOM 1015 O O . LEU A 1 125 ? -0.127 -6.919 0.259 1.00 96.25 125 LEU A O 1
ATOM 1019 N N . ILE A 1 126 ? -0.637 -4.961 -0.730 1.00 95.62 126 ILE A N 1
ATOM 1020 C CA . ILE A 1 126 ? -1.666 -5.465 -1.633 1.00 95.62 126 ILE A CA 1
ATOM 1021 C C . ILE A 1 126 ? -1.120 -5.437 -3.059 1.00 95.62 126 ILE A C 1
ATOM 1023 O O . ILE A 1 126 ? -0.652 -4.397 -3.527 1.00 95.62 126 ILE A O 1
ATOM 1027 N N . TYR A 1 127 ? -1.195 -6.569 -3.746 1.00 94.25 127 TYR A N 1
ATOM 1028 C CA . TYR A 1 127 ? -0.847 -6.708 -5.153 1.00 94.25 127 TYR A CA 1
ATOM 1029 C C . TYR A 1 127 ? -2.109 -7.017 -5.959 1.00 94.25 127 TYR A C 1
ATOM 1031 O O . TYR A 1 127 ? -2.683 -8.096 -5.836 1.00 94.25 127 TYR A O 1
ATOM 1039 N N . LEU A 1 128 ? -2.560 -6.057 -6.763 1.00 91.62 128 LEU A N 1
ATOM 1040 C CA . LEU A 1 128 ? -3.720 -6.210 -7.636 1.00 91.62 128 LEU A CA 1
ATOM 1041 C C . LEU A 1 128 ? -3.243 -6.466 -9.061 1.00 91.62 128 LEU A C 1
ATOM 1043 O O . LEU A 1 128 ? -2.521 -5.656 -9.636 1.00 91.62 128 LEU A O 1
ATOM 1047 N N . THR A 1 129 ? -3.667 -7.567 -9.662 1.00 90.06 129 THR A N 1
ATOM 1048 C CA . THR A 1 129 ? -3.254 -7.934 -11.021 1.00 90.06 129 THR A CA 1
ATOM 1049 C C . THR A 1 129 ? -4.463 -8.238 -11.897 1.00 90.06 129 THR A C 1
ATOM 1051 O O . THR A 1 129 ? -5.475 -8.764 -11.440 1.00 90.06 129 THR A O 1
ATOM 1054 N N . GLN A 1 130 ? -4.386 -7.906 -13.185 1.00 85.25 130 GLN A N 1
ATOM 1055 C CA . GLN A 1 130 ? -5.419 -8.289 -14.151 1.00 85.25 130 GLN A CA 1
ATOM 1056 C C . GLN A 1 130 ? -5.501 -9.813 -14.340 1.00 85.25 130 GLN A C 1
ATOM 1058 O O . GLN A 1 130 ? -6.588 -10.359 -14.521 1.00 85.25 130 GLN A O 1
ATOM 1063 N N . TYR A 1 131 ? -4.357 -10.498 -14.324 1.00 83.50 131 TYR A N 1
ATOM 1064 C CA . TYR A 1 131 ? -4.268 -11.941 -14.539 1.00 83.50 131 TYR A CA 1
ATOM 1065 C C . TYR A 1 131 ? -3.721 -12.620 -13.293 1.00 83.50 131 TYR A C 1
ATOM 1067 O O . TYR A 1 131 ? -2.909 -12.033 -12.584 1.00 83.50 131 TYR A O 1
ATOM 1075 N N . ALA A 1 132 ? -4.139 -13.862 -13.043 1.00 79.56 132 ALA A N 1
ATOM 1076 C CA . ALA A 1 132 ? -3.567 -14.653 -11.962 1.00 79.56 132 ALA A CA 1
ATOM 1077 C C . ALA A 1 132 ? -2.038 -14.717 -12.112 1.00 79.56 132 ALA A C 1
ATOM 1079 O O . ALA A 1 132 ? -1.524 -15.163 -13.137 1.00 79.56 132 ALA A O 1
ATOM 1080 N N . ASP A 1 133 ? -1.340 -14.234 -11.091 1.00 82.19 133 ASP A N 1
ATOM 1081 C CA . ASP A 1 133 ? 0.114 -14.141 -11.030 1.00 82.19 133 ASP A CA 1
ATOM 1082 C C . ASP A 1 133 ? 0.524 -14.599 -9.631 1.00 82.19 133 ASP A C 1
ATOM 1084 O O . ASP A 1 133 ? 0.405 -13.858 -8.653 1.00 82.19 133 ASP A O 1
ATOM 1088 N N . GLU A 1 134 ? 0.878 -15.880 -9.525 1.00 83.50 134 GLU A N 1
ATOM 1089 C CA . GLU A 1 134 ? 1.176 -16.512 -8.244 1.00 83.50 134 GLU A CA 1
ATOM 1090 C C . GLU A 1 134 ? 2.431 -15.899 -7.622 1.00 83.50 134 GLU A C 1
ATOM 1092 O O . GLU A 1 134 ? 3.494 -15.830 -8.242 1.00 83.50 134 GLU A O 1
ATOM 1097 N N . LYS A 1 135 ? 2.307 -15.476 -6.362 1.00 86.81 135 LYS A N 1
ATOM 1098 C CA . LYS A 1 135 ? 3.401 -14.902 -5.583 1.00 86.81 135 LYS A CA 1
ATOM 1099 C C . LYS A 1 135 ? 3.729 -15.776 -4.393 1.00 86.81 135 LYS A C 1
ATOM 1101 O O . LYS A 1 135 ? 2.844 -16.187 -3.644 1.00 86.81 135 LYS A O 1
ATOM 1106 N N . ASP A 1 136 ? 5.020 -15.988 -4.176 1.00 87.19 136 ASP A N 1
ATOM 1107 C CA . ASP A 1 136 ? 5.501 -16.598 -2.946 1.00 87.19 136 ASP A CA 1
ATOM 1108 C C . ASP A 1 136 ? 5.599 -15.532 -1.848 1.00 87.19 136 ASP A C 1
ATOM 1110 O O . ASP A 1 136 ? 6.568 -14.774 -1.752 1.00 87.19 136 ASP A O 1
ATOM 1114 N N . ALA A 1 137 ? 4.570 -15.483 -1.000 1.00 88.56 137 ALA A N 1
ATOM 1115 C CA . ALA A 1 137 ? 4.512 -14.561 0.129 1.00 88.56 137 ALA A CA 1
ATOM 1116 C C . ALA A 1 137 ? 5.701 -14.726 1.093 1.00 88.56 137 ALA A C 1
ATOM 1118 O O . ALA A 1 137 ? 6.083 -13.756 1.744 1.00 88.56 137 ALA A O 1
ATOM 1119 N N . SER A 1 138 ? 6.297 -15.921 1.190 1.00 87.56 138 SER A N 1
ATOM 1120 C CA . SER A 1 138 ? 7.425 -16.171 2.094 1.00 87.56 138 SER A CA 1
ATOM 1121 C C . SER A 1 138 ? 8.713 -15.496 1.624 1.00 87.56 138 SER A C 1
ATOM 1123 O O . SER A 1 138 ? 9.475 -15.010 2.457 1.00 87.56 138 SER A O 1
ATOM 1125 N N . LEU A 1 139 ? 8.905 -15.388 0.305 1.00 87.81 139 LEU A N 1
ATOM 1126 C CA . LEU A 1 139 ? 10.012 -14.644 -0.298 1.00 87.81 139 LEU A CA 1
ATOM 1127 C C . LEU A 1 139 ? 9.787 -13.129 -0.217 1.00 87.81 139 LEU A C 1
ATOM 1129 O O . LEU A 1 139 ? 10.728 -12.369 -0.010 1.00 87.81 139 LEU A O 1
ATOM 1133 N N . ILE A 1 140 ? 8.537 -12.676 -0.356 1.00 88.94 140 ILE A N 1
ATOM 1134 C CA . ILE A 1 140 ? 8.193 -11.246 -0.283 1.00 88.94 140 ILE A CA 1
ATOM 1135 C C . ILE A 1 140 ? 8.308 -10.716 1.150 1.00 88.94 140 ILE A C 1
ATOM 1137 O O . ILE A 1 140 ? 8.773 -9.599 1.369 1.00 88.94 140 ILE A O 1
ATOM 1141 N N . LEU A 1 141 ? 7.862 -11.504 2.129 1.00 89.44 141 LEU A N 1
ATOM 1142 C CA . LEU A 1 141 ? 7.789 -11.113 3.536 1.00 89.44 141 LEU A CA 1
ATOM 1143 C C . LEU A 1 141 ? 8.958 -11.641 4.371 1.00 89.44 141 LEU A C 1
ATOM 1145 O O . LEU A 1 141 ? 8.815 -11.762 5.591 1.00 89.44 141 LEU A O 1
ATOM 1149 N N . GLU A 1 142 ? 10.090 -11.983 3.755 1.00 85.38 142 GLU A N 1
ATOM 1150 C CA . GLU A 1 142 ? 11.224 -12.559 4.474 1.00 85.38 142 GLU A CA 1
ATOM 1151 C C . GLU A 1 142 ? 11.610 -11.660 5.668 1.00 85.38 142 GLU A C 1
ATOM 1153 O O . GLU A 1 142 ? 12.013 -10.513 5.508 1.00 85.38 142 GLU A O 1
ATOM 1158 N N . ASN A 1 143 ? 11.458 -12.172 6.896 1.00 78.12 143 ASN A N 1
ATOM 1159 C CA . ASN A 1 143 ? 11.683 -11.447 8.160 1.00 78.12 143 ASN A CA 1
ATOM 1160 C C . ASN A 1 143 ? 10.675 -10.326 8.517 1.00 78.12 143 ASN A C 1
ATOM 1162 O O . ASN A 1 143 ? 10.916 -9.551 9.447 1.00 78.12 143 ASN A O 1
ATOM 1166 N N . HIS A 1 144 ? 9.506 -10.263 7.874 1.00 84.38 144 HIS A N 1
ATOM 1167 C CA . HIS A 1 144 ? 8.499 -9.214 8.088 1.00 84.38 144 HIS A CA 1
ATOM 1168 C C . HIS A 1 144 ? 7.170 -9.721 8.673 1.00 84.38 144 HIS A C 1
ATOM 1170 O O . HIS A 1 144 ? 6.095 -9.515 8.114 1.00 84.38 144 HIS A O 1
ATOM 1176 N N . ALA A 1 145 ? 7.216 -10.309 9.871 1.00 78.62 145 ALA A N 1
ATOM 1177 C CA . ALA A 1 145 ? 6.048 -10.927 10.521 1.00 78.62 145 ALA A CA 1
ATOM 1178 C C . ALA A 1 145 ? 4.860 -9.981 10.831 1.00 78.62 145 ALA A C 1
ATOM 1180 O O . ALA A 1 145 ? 3.774 -10.449 11.163 1.00 78.62 145 ALA A O 1
ATOM 1181 N N . ASN A 1 146 ? 5.051 -8.658 10.757 1.00 80.25 146 ASN A N 1
ATOM 1182 C CA . ASN A 1 146 ? 4.018 -7.658 11.069 1.00 80.25 146 ASN A CA 1
ATOM 1183 C C . ASN A 1 146 ? 3.294 -7.102 9.829 1.00 80.25 146 ASN A C 1
ATOM 1185 O O . ASN A 1 146 ? 2.475 -6.189 9.968 1.00 80.25 146 ASN A O 1
ATOM 1189 N N . ILE A 1 147 ? 3.612 -7.611 8.639 1.00 83.31 147 ILE A N 1
ATOM 1190 C CA . ILE A 1 147 ? 3.015 -7.194 7.370 1.00 83.31 147 ILE A CA 1
ATOM 1191 C C . ILE A 1 147 ? 2.109 -8.312 6.873 1.00 83.31 147 ILE A C 1
ATOM 1193 O O . ILE A 1 147 ? 2.492 -9.479 6.872 1.00 83.31 147 ILE A O 1
ATOM 1197 N N . VAL A 1 148 ? 0.909 -7.947 6.438 1.00 86.06 148 VAL A N 1
ATOM 1198 C CA . VAL A 1 148 ? -0.000 -8.857 5.742 1.00 86.06 148 VAL A CA 1
ATOM 1199 C C . VAL A 1 148 ? 0.169 -8.638 4.243 1.00 86.06 148 VAL A C 1
ATOM 1201 O O . VAL A 1 148 ? -0.018 -7.521 3.766 1.00 86.06 148 VAL A O 1
ATOM 1204 N N . PHE A 1 149 ? 0.546 -9.684 3.512 1.00 87.81 149 PHE A N 1
ATOM 1205 C CA . PHE A 1 149 ? 0.591 -9.662 2.052 1.00 87.81 149 PHE A CA 1
ATOM 1206 C C . PHE A 1 149 ? -0.661 -10.317 1.476 1.00 87.81 149 PHE A C 1
ATOM 1208 O O . PHE A 1 149 ? -1.067 -11.379 1.948 1.00 87.81 149 PHE A O 1
ATOM 1215 N N . GLN A 1 150 ? -1.233 -9.694 0.451 1.00 88.00 150 GLN A N 1
ATOM 1216 C CA . GLN A 1 150 ? -2.388 -10.202 -0.277 1.00 88.00 150 GLN A CA 1
ATOM 1217 C C . GLN A 1 150 ? -2.217 -9.923 -1.768 1.00 88.00 150 GLN A C 1
ATOM 1219 O O . GLN A 1 150 ? -1.824 -8.822 -2.154 1.00 88.00 150 GLN A O 1
ATOM 1224 N N . ALA A 1 151 ? -2.499 -10.930 -2.590 1.00 83.12 151 ALA A N 1
ATOM 1225 C CA . ALA A 1 151 ? -2.453 -10.838 -4.040 1.00 83.12 151 ALA A CA 1
ATOM 1226 C C . ALA A 1 151 ? -3.812 -11.243 -4.607 1.00 83.12 151 ALA A C 1
ATOM 1228 O O . ALA A 1 151 ? -4.225 -12.388 -4.427 1.00 83.12 151 ALA A O 1
ATOM 1229 N N . ASP A 1 152 ? -4.469 -10.320 -5.306 1.00 82.06 152 ASP A N 1
ATOM 1230 C CA . ASP A 1 152 ? -5.800 -10.532 -5.868 1.00 82.06 152 ASP A CA 1
ATOM 1231 C C . ASP A 1 152 ? -5.784 -10.322 -7.380 1.00 82.06 152 ASP A C 1
ATOM 1233 O O . ASP A 1 152 ? -5.295 -9.311 -7.896 1.00 82.06 152 ASP A O 1
ATOM 1237 N N . ALA A 1 153 ? -6.356 -11.288 -8.098 1.00 77.25 153 ALA A N 1
ATOM 1238 C CA . ALA A 1 153 ? -6.561 -11.189 -9.533 1.00 77.25 153 ALA A CA 1
ATOM 1239 C C . ALA A 1 153 ? -7.973 -10.682 -9.837 1.00 77.25 153 ALA A C 1
ATOM 1241 O O . ALA A 1 153 ? -8.967 -11.276 -9.410 1.00 77.25 153 ALA A O 1
ATOM 1242 N N . VAL A 1 154 ? -8.080 -9.625 -10.640 1.00 68.94 154 VAL A N 1
ATOM 1243 C CA . VAL A 1 154 ? -9.367 -9.127 -11.139 1.00 68.94 154 VAL A CA 1
ATOM 1244 C C . VAL A 1 154 ? -9.808 -10.008 -12.308 1.00 68.94 154 VAL A C 1
ATOM 1246 O O . VAL A 1 154 ? -9.633 -9.672 -13.480 1.00 68.94 154 VAL A O 1
ATOM 1249 N N . VAL A 1 155 ? -10.381 -11.173 -11.997 1.00 56.41 155 VAL A N 1
ATOM 1250 C CA . VAL A 1 155 ? -10.942 -12.070 -13.013 1.00 56.41 155 VAL A CA 1
ATOM 1251 C C . VAL A 1 155 ? -12.226 -11.445 -13.556 1.00 56.41 155 VAL A C 1
ATOM 1253 O O . VAL A 1 155 ? -13.296 -11.525 -12.955 1.00 56.41 155 VAL A O 1
ATOM 1256 N N . SER A 1 156 ? -12.124 -10.790 -14.708 1.00 49.00 156 SER A N 1
ATOM 1257 C CA . SER A 1 156 ? -13.287 -10.246 -15.404 1.00 49.00 156 SER A CA 1
ATOM 1258 C C . SER A 1 156 ? -14.051 -11.369 -16.109 1.00 49.00 156 SER A C 1
ATOM 1260 O O . SER A 1 156 ? -13.758 -11.731 -17.242 1.00 49.00 156 SER A O 1
ATOM 1262 N N . ASN A 1 157 ? -15.103 -11.880 -15.467 1.00 40.09 157 ASN A N 1
ATOM 1263 C CA . ASN A 1 157 ? -16.159 -12.653 -16.135 1.00 40.09 157 ASN A CA 1
ATOM 1264 C C . ASN A 1 157 ? -17.151 -11.729 -16.869 1.00 40.09 157 ASN A C 1
ATOM 1266 O O . ASN A 1 157 ? -18.359 -11.954 -16.839 1.00 40.09 157 ASN A O 1
ATOM 1270 N N . PHE A 1 158 ? -16.669 -10.665 -17.519 1.00 42.56 158 PHE A N 1
ATOM 1271 C CA . PHE A 1 158 ? -17.522 -9.861 -18.390 1.00 42.56 158 PHE A CA 1
ATOM 1272 C C . PHE A 1 158 ? -17.672 -10.590 -19.726 1.00 42.56 158 PHE A C 1
ATOM 1274 O O . PHE A 1 158 ? -16.965 -10.314 -20.692 1.00 42.56 158 PHE A O 1
ATOM 1281 N N . GLN A 1 159 ? -18.600 -11.548 -19.770 1.00 33.47 159 GLN A N 1
ATOM 1282 C CA . GLN A 1 159 ? -19.252 -11.886 -21.028 1.00 33.47 159 GLN A CA 1
ATOM 1283 C C . GLN A 1 159 ? -20.130 -10.689 -21.389 1.00 33.47 159 GLN A C 1
ATOM 1285 O O . GLN A 1 159 ? -21.110 -10.391 -20.712 1.00 33.47 159 GLN A O 1
ATOM 1290 N N . VAL A 1 160 ? -19.690 -9.932 -22.389 1.00 41.78 160 VAL A N 1
ATOM 1291 C CA . VAL A 1 160 ? -20.535 -8.939 -23.044 1.00 41.78 160 VAL A CA 1
ATOM 1292 C C . VAL A 1 160 ? -21.459 -9.740 -23.957 1.00 41.78 160 VAL A C 1
ATOM 1294 O O . VAL A 1 160 ? -20.974 -10.324 -24.928 1.00 41.78 160 VAL A O 1
ATOM 1297 N N . ASP A 1 161 ? -22.737 -9.825 -23.588 1.00 43.03 161 ASP A N 1
ATOM 1298 C CA . ASP A 1 161 ? -23.812 -10.292 -24.475 1.00 43.03 161 ASP A CA 1
ATOM 1299 C C . ASP A 1 161 ? -24.001 -9.341 -25.672 1.00 43.03 161 ASP A C 1
ATOM 1301 O O . ASP A 1 161 ? -23.907 -8.102 -25.477 1.00 43.03 161 ASP A O 1
#

Solvent-accessible surface area (backbone atoms only — not comparable to full-atom values): 9563 Å² total; per-residue (Å²): 133,82,54,67,67,61,52,49,54,45,47,76,74,67,55,89,70,64,57,66,50,60,46,49,48,54,54,50,53,58,57,45,69,40,65,66,56,34,50,47,43,41,32,71,70,66,62,44,93,65,93,57,84,40,84,68,47,76,44,68,61,51,76,42,78,48,52,98,91,46,96,55,65,45,59,41,46,30,39,42,36,31,24,44,89,91,34,43,39,40,35,41,31,40,70,34,76,88,56,79,81,60,90,66,47,65,33,54,50,43,52,53,51,50,75,69,60,50,94,75,54,47,37,36,43,38,39,40,25,48,54,87,72,92,73,64,60,68,72,38,41,64,94,37,90,72,53,47,76,46,76,48,53,56,75,78,83,73,77,80,129

Sequence (161 aa):
MKSVFSRLFRVLNSSNSHPHEDFLTEVFAEFLCNQETMIDFIGNVLEIPVQEVKHSSIQTQVTFPALPHHQTDSRPDMVIRFYEGQKPYVLFIESKLGSQEGTDQLSRYADHLSVLANQGKKYYLIYLTQYADEKDASLILENHANIVFQADAVVSNFQVD

Secondary structure (DSSP, 8-state):
---HHHHHHHHHHH-SS-HHHHHHHHHHHHHTTSHHHHHHIIIIIS----S--EEEEEEESPPBPPPTT-SS-B--SEEEEEEETTEEEEEEEEEESSSPPPTTHHHHHHHHHHHH--TT-EEEEEEEESS-----HHHHTTT-TTEEEEEEE--------

InterPro domains:
  IPR029470 PD-(D/E)XK nuclease superfamily 4 [PF14281] (12-137)

Foldseek 3Di:
DPDLVVQLVCLVVPDPDDSPQLNCLSVVLVVCVPPVSVCCCVCPVVVNDADDWAPKDKDAQDWDAQDPPGPGIATARMWIWTDRPNEIEIEGEHEEEVDDDDPLNLLSVLVVVQVVDDPRYAAEYEYEYQDDDDDDVCVSCVVRPRYHYYYDHPDDPPPPD